Protein AF-A0A955IZ60-F1 (afdb_monomer_lite)

Sequence (59 aa):
MGYGIIGLVILVLDIIAIVSVLGGTGSAGHKLLWTLLILLLPVIGMILYFLIGRTTADA

Secondary structure (DSSP, 8-state):
--HHHHHHHHHHHHHHHHHHHHHS---HHHHHHHHHHHHHSHHHHHHHIIIII--TT--

Structure (mmCIF, N/CA/C/O backbone):
data_AF-A0A955IZ60-F1
#
_entry.id   AF-A0A955IZ60-F1
#
loop_
_atom_site.group_PDB
_atom_site.id
_atom_site.type_symbol
_atom_site.label_atom_id
_atom_site.label_alt_id
_atom_site.label_comp_id
_atom_site.label_asym_id
_atom_site.label_entity_id
_atom_site.label_seq_id
_atom_site.pdbx_PDB_ins_code
_atom_site.Cartn_x
_atom_site.Cartn_y
_atom_site.Cartn_z
_atom_site.occupancy
_atom_site.B_iso_or_equiv
_atom_site.auth_seq_id
_atom_site.auth_comp_id
_atom_site.auth_asym_id
_atom_site.auth_atom_id
_atom_site.pdbx_PDB_model_num
ATOM 1 N N . MET A 1 1 ? 20.935 -5.774 -20.157 1.00 62.81 1 MET A N 1
ATOM 2 C CA . MET A 1 1 ? 19.547 -5.675 -20.667 1.00 62.81 1 MET A CA 1
ATOM 3 C C . MET A 1 1 ? 18.500 -6.454 -19.842 1.00 62.81 1 MET A C 1
ATOM 5 O O . MET A 1 1 ? 17.354 -6.483 -20.257 1.00 62.81 1 MET A O 1
ATOM 9 N N . GLY A 1 2 ? 18.822 -7.059 -18.682 1.00 68.94 2 GLY A N 1
ATOM 10 C CA . GLY A 1 2 ? 17.862 -7.883 -17.908 1.00 68.94 2 GLY A CA 1
ATOM 11 C C . GLY A 1 2 ? 17.109 -7.179 -16.765 1.00 68.94 2 GLY A C 1
ATOM 12 O O . GLY A 1 2 ? 16.127 -7.710 -16.257 1.00 68.94 2 GLY A O 1
ATOM 13 N N . TYR A 1 3 ? 17.532 -5.978 -16.362 1.00 75.38 3 TYR A N 1
ATOM 14 C CA . TYR A 1 3 ? 16.985 -5.299 -15.176 1.00 75.38 3 TYR A CA 1
ATOM 15 C C . TYR A 1 3 ? 15.533 -4.824 -15.333 1.00 75.38 3 TYR A C 1
ATOM 17 O O . TYR A 1 3 ? 14.822 -4.714 -14.339 1.00 75.38 3 TYR A O 1
ATOM 25 N N . GLY A 1 4 ? 15.066 -4.593 -16.566 1.00 87.56 4 GLY A N 1
ATOM 26 C CA . GLY A 1 4 ? 13.689 -4.154 -16.819 1.00 87.56 4 GLY A CA 1
ATOM 27 C C . GLY A 1 4 ? 12.643 -5.204 -16.438 1.00 87.56 4 GLY A C 1
ATOM 28 O O . GLY A 1 4 ? 11.602 -4.856 -15.892 1.00 87.56 4 GLY A O 1
ATOM 29 N N . ILE A 1 5 ? 12.943 -6.490 -16.649 1.00 93.12 5 ILE A N 1
ATOM 30 C CA . ILE A 1 5 ? 12.028 -7.583 -16.285 1.00 93.12 5 ILE A CA 1
ATOM 31 C C . ILE A 1 5 ? 11.937 -7.708 -14.763 1.00 93.12 5 ILE A C 1
ATOM 33 O O . ILE A 1 5 ? 10.843 -7.829 -14.225 1.00 93.12 5 ILE A O 1
ATOM 37 N N . ILE A 1 6 ? 13.071 -7.611 -14.062 1.00 92.56 6 ILE A N 1
ATOM 38 C CA . ILE A 1 6 ? 13.105 -7.661 -12.593 1.00 92.56 6 ILE A CA 1
ATOM 39 C C . ILE A 1 6 ? 12.309 -6.492 -11.998 1.00 92.56 6 ILE A C 1
ATOM 41 O O . ILE A 1 6 ? 11.484 -6.704 -11.114 1.00 92.56 6 ILE A O 1
ATOM 45 N N . GLY A 1 7 ? 12.500 -5.274 -12.518 1.00 93.06 7 GLY A N 1
ATOM 46 C CA . GLY A 1 7 ? 11.730 -4.105 -12.087 1.00 93.06 7 GLY A CA 1
ATOM 47 C C . GLY A 1 7 ? 10.225 -4.255 -12.330 1.00 93.06 7 GLY A C 1
A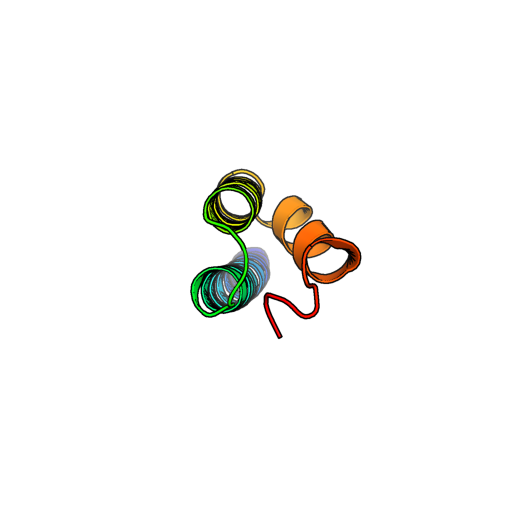TOM 48 O O . GLY A 1 7 ? 9.428 -3.874 -11.481 1.00 93.06 7 GLY A O 1
ATOM 49 N N . LEU A 1 8 ? 9.831 -4.870 -13.448 1.00 94.94 8 LEU A N 1
ATOM 50 C CA . LEU A 1 8 ? 8.426 -5.125 -13.764 1.00 94.94 8 LEU A CA 1
ATOM 51 C C . LEU A 1 8 ? 7.803 -6.182 -12.842 1.00 94.94 8 LEU A C 1
ATOM 53 O O . LEU A 1 8 ? 6.664 -6.017 -12.420 1.00 94.94 8 LEU A O 1
ATOM 57 N N . VAL A 1 9 ? 8.551 -7.226 -12.475 1.00 95.50 9 VAL A N 1
ATOM 58 C CA . VAL A 1 9 ? 8.101 -8.210 -11.475 1.00 95.50 9 VAL A CA 1
ATOM 59 C C . VAL A 1 9 ? 7.888 -7.541 -10.118 1.00 95.50 9 VAL A C 1
ATOM 61 O O . VAL A 1 9 ? 6.845 -7.752 -9.506 1.00 95.50 9 VAL A O 1
ATOM 64 N N . ILE A 1 10 ? 8.834 -6.707 -9.673 1.00 95.44 10 ILE A N 1
ATOM 65 C CA . ILE A 1 10 ? 8.706 -5.946 -8.420 1.00 95.44 10 ILE A CA 1
ATOM 66 C C . ILE A 1 10 ? 7.453 -5.066 -8.464 1.00 95.44 10 ILE A C 1
ATOM 68 O O . ILE A 1 10 ? 6.626 -5.153 -7.566 1.00 95.44 10 ILE A O 1
ATOM 72 N N . LEU A 1 11 ? 7.250 -4.317 -9.549 1.00 95.69 11 LEU A N 1
ATOM 73 C CA . LEU A 1 11 ? 6.080 -3.453 -9.707 1.00 95.69 11 LEU A CA 1
ATOM 74 C C . LEU A 1 11 ? 4.754 -4.232 -9.656 1.00 95.69 11 LEU A C 1
ATOM 76 O O . LEU A 1 11 ? 3.797 -3.787 -9.029 1.00 95.69 11 LEU A O 1
ATOM 80 N N . VAL A 1 12 ? 4.679 -5.397 -10.307 1.00 97.38 12 VAL A N 1
ATOM 81 C CA . VAL A 1 12 ? 3.478 -6.249 -10.258 1.00 97.38 12 VAL A CA 1
ATOM 82 C C . VAL A 1 12 ? 3.215 -6.733 -8.830 1.00 97.38 12 VAL A C 1
ATOM 84 O O . VAL A 1 12 ? 2.071 -6.703 -8.377 1.00 97.38 12 VAL A O 1
ATOM 87 N N . LEU A 1 13 ? 4.258 -7.146 -8.106 1.00 97.00 13 LEU A N 1
ATOM 88 C CA . LEU A 1 13 ? 4.137 -7.580 -6.714 1.00 97.00 13 LEU A CA 1
ATOM 89 C C . LEU A 1 13 ? 3.729 -6.433 -5.779 1.00 97.00 13 LEU A C 1
ATOM 91 O O . LEU A 1 13 ? 2.904 -6.656 -4.893 1.00 97.00 13 LEU A O 1
ATOM 95 N N . ASP A 1 14 ? 4.222 -5.217 -6.009 1.00 97.06 14 ASP A N 1
ATOM 96 C CA . ASP A 1 14 ? 3.821 -4.026 -5.252 1.00 97.06 14 ASP A CA 1
ATOM 97 C C . ASP A 1 14 ? 2.332 -3.727 -5.433 1.00 97.06 14 ASP A C 1
ATOM 99 O O . ASP A 1 14 ? 1.624 -3.474 -4.458 1.00 97.06 14 ASP A O 1
ATOM 103 N N . ILE A 1 15 ? 1.822 -3.814 -6.666 1.00 97.50 15 ILE A N 1
ATOM 104 C CA . ILE A 1 15 ? 0.393 -3.620 -6.949 1.00 97.50 15 ILE A CA 1
ATOM 105 C C . ILE A 1 15 ? -0.441 -4.669 -6.211 1.00 97.50 15 ILE A C 1
ATOM 107 O O . ILE A 1 15 ? -1.437 -4.323 -5.576 1.00 97.50 15 ILE A O 1
ATOM 111 N N . ILE A 1 16 ? -0.032 -5.941 -6.255 1.00 96.25 16 ILE A N 1
ATOM 112 C CA . ILE A 1 16 ? -0.718 -7.024 -5.537 1.00 96.25 16 ILE A CA 1
ATOM 113 C C . ILE A 1 16 ? -0.737 -6.742 -4.031 1.00 96.25 16 ILE A C 1
ATOM 115 O O . ILE A 1 16 ? -1.784 -6.868 -3.395 1.00 96.25 16 ILE A O 1
ATOM 119 N N . ALA A 1 17 ? 0.400 -6.331 -3.466 1.00 96.12 17 ALA A N 1
ATOM 120 C CA . ALA A 1 17 ? 0.518 -6.007 -2.052 1.00 96.12 17 ALA A CA 1
ATOM 121 C C . ALA A 1 17 ? -0.409 -4.843 -1.658 1.00 96.12 17 ALA A C 1
ATOM 123 O O . ALA A 1 17 ? -1.197 -4.971 -0.722 1.00 96.12 17 ALA A O 1
ATOM 124 N N . ILE A 1 18 ? -0.395 -3.741 -2.414 1.00 96.19 18 ILE A N 1
ATOM 125 C CA . ILE A 1 18 ? -1.239 -2.567 -2.151 1.00 96.19 18 ILE A CA 1
ATOM 126 C C . ILE A 1 18 ? -2.728 -2.910 -2.282 1.00 96.19 18 ILE A C 1
ATOM 128 O O . ILE A 1 18 ? -3.523 -2.508 -1.434 1.00 96.19 18 ILE A O 1
ATOM 132 N N . VAL A 1 19 ? -3.126 -3.678 -3.300 1.00 96.75 19 VAL A N 1
ATOM 133 C CA . VAL A 1 19 ? -4.524 -4.112 -3.459 1.00 96.75 19 VAL A CA 1
ATOM 134 C C . VAL A 1 19 ? -4.969 -4.967 -2.271 1.00 96.75 19 VAL A C 1
ATOM 136 O O . VAL A 1 19 ? -6.070 -4.758 -1.767 1.00 96.75 19 VAL A O 1
ATOM 139 N N . SER A 1 20 ? -4.115 -5.867 -1.775 1.00 95.31 20 SER A N 1
ATOM 140 C CA . SER A 1 20 ? -4.401 -6.680 -0.584 1.00 95.31 20 SER A CA 1
ATOM 141 C C . SER A 1 20 ? -4.590 -5.807 0.666 1.00 95.31 20 SER A C 1
ATOM 143 O O . SER A 1 20 ? -5.581 -5.960 1.378 1.00 95.31 20 SER A O 1
ATOM 145 N N . VAL A 1 21 ? -3.712 -4.821 0.891 1.00 96.19 21 VAL A N 1
ATOM 146 C CA . VAL A 1 21 ? -3.824 -3.853 2.002 1.00 96.19 21 VAL A CA 1
ATOM 147 C C . VAL A 1 21 ? -5.123 -3.047 1.915 1.00 96.19 21 VAL A C 1
ATOM 149 O O . VAL A 1 21 ? -5.857 -2.889 2.896 1.00 96.19 21 VAL A O 1
ATOM 152 N N . LEU A 1 22 ? -5.429 -2.499 0.738 1.00 95.25 22 LEU A N 1
ATOM 153 C CA . LEU A 1 22 ? -6.589 -1.632 0.546 1.00 95.25 22 LEU A CA 1
ATOM 154 C C . LEU A 1 22 ? -7.910 -2.411 0.553 1.00 95.25 22 LEU A C 1
ATOM 156 O O . LEU A 1 22 ? -8.898 -1.873 1.052 1.00 95.25 22 LEU A O 1
ATOM 160 N N . GLY A 1 23 ? -7.916 -3.664 0.094 1.00 93.56 23 GLY A N 1
ATOM 161 C CA . GLY A 1 23 ? -9.076 -4.559 0.116 1.00 93.56 23 GLY A CA 1
ATOM 162 C C . GLY A 1 23 ? -9.393 -5.168 1.486 1.00 93.56 23 GLY A C 1
ATOM 163 O O . GLY A 1 23 ? -10.532 -5.561 1.718 1.00 93.56 23 GLY A O 1
ATOM 164 N N . GLY A 1 24 ? -8.423 -5.201 2.404 1.00 92.12 24 GLY A N 1
ATOM 165 C CA . GLY A 1 24 ? -8.596 -5.757 3.748 1.00 92.12 24 GLY A CA 1
ATOM 166 C C . GLY A 1 24 ? -9.557 -4.983 4.663 1.00 92.12 24 GLY A C 1
ATOM 167 O O . GLY A 1 24 ? -9.898 -3.826 4.415 1.00 92.12 24 GLY A O 1
ATOM 168 N N . THR A 1 25 ? -9.934 -5.571 5.796 1.00 92.44 25 THR A N 1
ATOM 169 C CA . THR A 1 25 ? -10.707 -4.925 6.874 1.00 92.44 25 THR A CA 1
ATOM 170 C C . THR A 1 25 ? -9.823 -4.269 7.946 1.00 92.44 25 THR A C 1
ATOM 172 O O . THR A 1 25 ? -10.313 -3.902 9.014 1.00 92.44 25 THR A O 1
ATOM 175 N N . GLY A 1 26 ? -8.514 -4.139 7.699 1.00 91.31 26 GLY A N 1
ATOM 176 C CA . GLY A 1 26 ? -7.572 -3.462 8.595 1.00 91.31 26 GLY A CA 1
ATOM 177 C C . GLY A 1 26 ? -7.908 -1.983 8.837 1.00 91.31 26 GLY A C 1
ATOM 178 O O . GLY A 1 26 ? -8.578 -1.329 8.035 1.00 91.31 26 GLY A O 1
ATOM 179 N N . SER A 1 27 ? -7.421 -1.434 9.954 1.00 94.75 27 SER A N 1
ATOM 180 C CA . SER A 1 27 ? -7.640 -0.026 10.311 1.00 94.75 27 SER A CA 1
ATOM 181 C C . SER A 1 27 ? -7.025 0.936 9.283 1.00 94.75 27 SER A C 1
ATOM 183 O O . SER A 1 27 ? -6.092 0.589 8.555 1.00 94.75 27 SER A O 1
ATOM 185 N N . ALA A 1 28 ? -7.493 2.189 9.254 1.00 94.62 28 ALA A N 1
ATOM 186 C CA . ALA A 1 28 ? -6.939 3.213 8.362 1.00 94.62 28 ALA A CA 1
ATOM 187 C C . ALA A 1 28 ? -5.423 3.420 8.561 1.00 94.62 28 ALA A C 1
ATOM 189 O O . ALA A 1 28 ? -4.695 3.608 7.589 1.00 94.62 28 ALA A O 1
ATOM 190 N N . GLY A 1 29 ? -4.935 3.326 9.805 1.00 96.06 29 GLY A N 1
ATOM 191 C CA . GLY A 1 29 ? -3.507 3.425 10.120 1.00 96.06 29 GLY A CA 1
ATOM 192 C C . GLY A 1 29 ? -2.684 2.270 9.545 1.00 96.06 29 GLY A C 1
ATOM 193 O O . GLY A 1 29 ? -1.616 2.510 8.989 1.00 96.06 29 GLY A O 1
ATOM 194 N N . HIS A 1 30 ? -3.203 1.037 9.604 1.00 94.38 30 HIS A N 1
ATOM 195 C CA . HIS A 1 30 ? -2.567 -0.136 8.985 1.00 94.38 30 HIS A CA 1
ATOM 196 C C . HIS A 1 30 ? -2.464 0.033 7.469 1.00 94.38 30 HIS A C 1
ATOM 198 O O . HIS A 1 30 ? -1.387 -0.128 6.896 1.00 94.38 30 HIS A O 1
ATOM 204 N N . LYS A 1 31 ? -3.565 0.455 6.833 1.00 95.38 31 LYS A N 1
ATOM 205 C CA . LYS A 1 31 ? -3.605 0.695 5.386 1.00 95.38 31 LYS A CA 1
ATOM 206 C C . LYS A 1 31 ? -2.596 1.750 4.950 1.00 95.38 31 LYS A C 1
ATOM 208 O O . LYS A 1 31 ? -1.845 1.527 4.002 1.00 95.38 31 LYS A O 1
ATOM 213 N N . LEU A 1 32 ? -2.564 2.882 5.652 1.00 96.81 32 LEU A N 1
ATOM 214 C CA . LEU A 1 32 ? -1.640 3.975 5.361 1.00 96.81 32 LEU A CA 1
ATOM 215 C C . LEU A 1 32 ? -0.182 3.552 5.547 1.00 96.81 32 LEU A C 1
ATOM 217 O O . LEU A 1 32 ? 0.625 3.797 4.655 1.00 96.81 32 LEU A O 1
ATOM 221 N N . LEU A 1 33 ? 0.145 2.892 6.661 1.00 96.62 33 LEU A N 1
ATOM 222 C CA . LEU A 1 33 ? 1.511 2.471 6.967 1.00 96.62 33 LEU A CA 1
ATOM 223 C C . LEU A 1 33 ? 2.061 1.534 5.890 1.00 96.62 33 LEU A C 1
ATOM 225 O O . LEU A 1 33 ? 3.130 1.802 5.345 1.00 96.62 33 LEU A O 1
ATOM 229 N N . TRP A 1 34 ? 1.328 0.471 5.549 1.00 96.56 34 TRP A N 1
ATOM 230 C CA . TRP A 1 34 ? 1.811 -0.510 4.576 1.00 96.56 34 TRP A CA 1
ATOM 231 C C . TRP A 1 34 ? 1.833 0.036 3.154 1.00 96.56 34 TRP A C 1
ATOM 233 O O . TRP A 1 34 ? 2.810 -0.188 2.443 1.00 96.56 34 TRP A O 1
ATOM 243 N N . THR A 1 35 ? 0.827 0.822 2.760 1.00 96.88 35 THR A N 1
ATOM 244 C CA . THR A 1 35 ? 0.817 1.450 1.431 1.00 96.88 35 THR A CA 1
ATOM 245 C C . THR A 1 35 ? 2.000 2.404 1.262 1.00 96.88 35 THR A C 1
ATOM 247 O O . THR A 1 35 ? 2.692 2.330 0.248 1.00 96.88 35 THR A O 1
ATOM 250 N N . LEU A 1 36 ? 2.287 3.264 2.253 1.00 97.56 36 LEU A N 1
ATOM 251 C CA . LEU A 1 36 ? 3.458 4.147 2.195 1.00 97.56 36 LEU A CA 1
ATOM 252 C C . LEU A 1 36 ? 4.767 3.358 2.181 1.00 97.56 36 LEU A C 1
ATOM 254 O O . LEU A 1 36 ? 5.671 3.708 1.427 1.00 97.56 36 LEU A O 1
ATOM 258 N N . LEU A 1 37 ? 4.883 2.316 3.007 1.00 97.50 37 LEU A N 1
ATOM 259 C CA . LEU A 1 37 ? 6.111 1.534 3.099 1.00 97.50 37 LEU A CA 1
ATOM 260 C C . LEU A 1 37 ? 6.439 0.839 1.770 1.00 97.50 37 LEU A C 1
ATOM 262 O O . LEU A 1 37 ? 7.581 0.913 1.328 1.00 97.50 37 LEU A O 1
ATOM 266 N N . ILE A 1 38 ? 5.448 0.214 1.124 1.00 97.25 38 ILE A N 1
ATOM 267 C CA . ILE A 1 38 ? 5.609 -0.437 -0.187 1.00 97.25 38 ILE A CA 1
ATOM 268 C C . ILE A 1 38 ? 5.952 0.605 -1.259 1.00 97.25 38 ILE A C 1
ATOM 270 O O . ILE A 1 38 ? 6.885 0.411 -2.027 1.00 97.25 38 ILE A O 1
ATOM 274 N N . LEU A 1 39 ? 5.256 1.747 -1.287 1.00 95.81 39 LEU A N 1
ATOM 275 C CA . LEU A 1 39 ? 5.468 2.769 -2.318 1.00 95.81 39 LEU A CA 1
ATOM 276 C C . LEU A 1 39 ? 6.842 3.457 -2.210 1.00 95.81 39 LEU A C 1
ATOM 278 O O . LEU A 1 39 ? 7.472 3.748 -3.225 1.00 95.81 39 LEU A O 1
ATOM 282 N N . LEU A 1 40 ? 7.301 3.742 -0.985 1.00 96.81 40 LEU A N 1
ATOM 283 C CA . LEU A 1 40 ? 8.581 4.414 -0.739 1.00 96.81 40 LEU A CA 1
ATOM 284 C C . LEU A 1 40 ? 9.772 3.451 -0.803 1.00 96.81 40 LEU A C 1
ATOM 286 O O 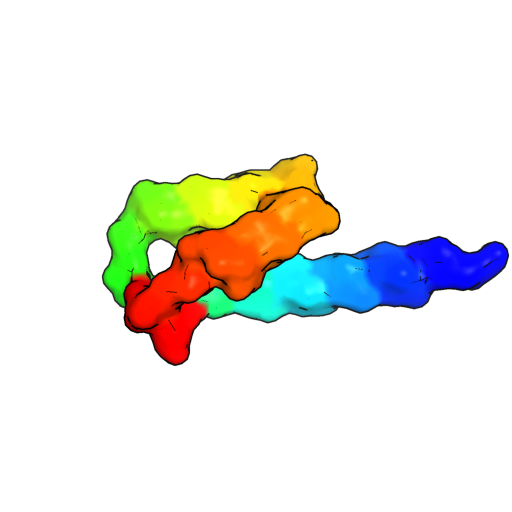. LEU A 1 40 ? 10.866 3.851 -1.199 1.00 96.81 40 LEU A O 1
ATOM 290 N N . LEU A 1 41 ? 9.574 2.195 -0.398 1.00 97.12 41 LEU A N 1
ATOM 291 C CA . LEU A 1 41 ? 10.588 1.149 -0.423 1.00 97.12 41 LEU A CA 1
ATOM 292 C C . LEU A 1 41 ? 10.041 -0.064 -1.196 1.00 97.12 41 LEU A C 1
ATOM 294 O O . LEU A 1 41 ? 9.659 -1.041 -0.562 1.00 97.12 41 LEU A O 1
ATOM 298 N N . PRO A 1 42 ? 10.058 -0.057 -2.540 1.00 93.38 42 PRO A N 1
ATOM 299 C CA . PRO A 1 42 ? 9.418 -1.098 -3.349 1.00 93.38 42 PRO A CA 1
ATOM 300 C C . PRO A 1 42 ? 9.895 -2.503 -2.976 1.00 93.38 42 PRO A C 1
ATOM 302 O O . PRO A 1 42 ? 9.123 -3.368 -2.595 1.00 93.38 42 PRO A O 1
ATOM 305 N N . VAL A 1 43 ? 11.209 -2.726 -2.943 1.00 95.75 43 VAL A N 1
ATOM 306 C CA . VAL A 1 43 ? 11.745 -4.063 -2.649 1.00 95.75 43 VAL A CA 1
ATOM 307 C C . VAL A 1 43 ? 11.556 -4.444 -1.178 1.00 95.75 43 VAL A C 1
ATOM 309 O O . VAL A 1 43 ? 11.049 -5.517 -0.864 1.00 95.75 43 VAL A O 1
ATOM 312 N N . ILE A 1 44 ? 11.975 -3.576 -0.255 1.00 96.56 44 ILE A N 1
ATOM 313 C CA . ILE A 1 44 ? 12.001 -3.903 1.17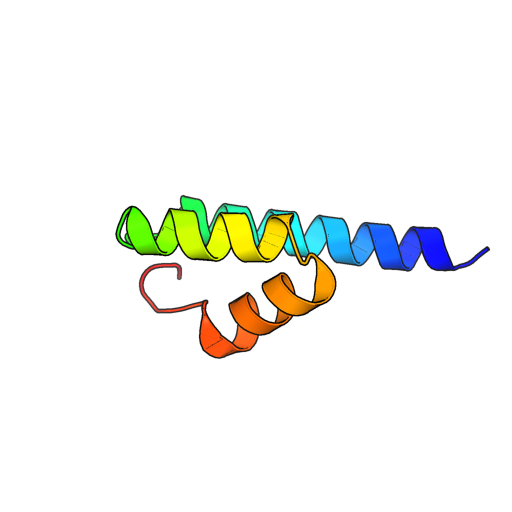8 1.00 96.56 44 ILE A CA 1
ATOM 314 C C . ILE A 1 44 ? 10.591 -3.866 1.772 1.00 96.56 44 ILE A C 1
ATOM 316 O O . ILE A 1 44 ? 10.217 -4.769 2.513 1.00 96.56 44 ILE A O 1
ATOM 320 N N . GLY A 1 45 ? 9.801 -2.849 1.440 1.00 96.25 45 GLY A N 1
ATOM 321 C CA . GLY A 1 45 ? 8.427 -2.683 1.900 1.00 96.25 45 GLY A CA 1
ATOM 322 C C . GLY A 1 45 ? 7.520 -3.813 1.431 1.00 96.25 45 GLY A C 1
ATOM 323 O O . GLY A 1 45 ? 6.770 -4.350 2.242 1.00 96.25 45 GLY A O 1
ATOM 324 N N . MET A 1 46 ? 7.657 -4.253 0.177 1.00 96.44 46 MET A N 1
ATOM 325 C CA . MET A 1 46 ? 6.960 -5.435 -0.336 1.00 96.44 46 MET A CA 1
ATOM 326 C C . MET A 1 46 ? 7.344 -6.713 0.414 1.00 96.44 46 MET A C 1
ATOM 328 O O . MET A 1 46 ? 6.466 -7.458 0.848 1.00 96.44 46 MET A O 1
ATOM 332 N N . ILE A 1 47 ? 8.642 -6.965 0.615 1.00 96.44 47 ILE A N 1
ATOM 333 C CA . ILE A 1 47 ? 9.111 -8.147 1.355 1.00 96.44 47 ILE A CA 1
ATOM 334 C C . ILE A 1 47 ? 8.578 -8.129 2.793 1.00 96.44 47 ILE A C 1
ATOM 336 O O . ILE A 1 47 ? 8.036 -9.128 3.264 1.00 96.44 47 ILE A O 1
ATOM 340 N N . LEU A 1 48 ? 8.688 -6.993 3.486 1.00 96.25 48 LEU A N 1
ATOM 341 C CA . LEU A 1 48 ? 8.173 -6.842 4.847 1.00 96.25 48 LEU A CA 1
ATOM 342 C C . LEU A 1 48 ? 6.658 -7.029 4.902 1.00 96.25 48 LEU A C 1
ATOM 344 O O . LEU A 1 48 ? 6.159 -7.642 5.846 1.00 96.25 48 LEU A O 1
ATOM 348 N N . TYR A 1 49 ? 5.932 -6.551 3.892 1.00 95.38 49 TYR A N 1
ATOM 349 C CA . TYR A 1 49 ? 4.497 -6.759 3.808 1.00 95.38 49 TYR A CA 1
ATOM 350 C C . TYR A 1 49 ? 4.166 -8.248 3.709 1.00 95.38 49 TYR A C 1
ATOM 352 O O . TYR A 1 49 ? 3.422 -8.756 4.537 1.00 95.38 49 TYR A O 1
ATOM 360 N N . PHE A 1 50 ? 4.761 -8.990 2.775 1.00 92.69 50 PHE A N 1
ATOM 361 C CA . PHE A 1 50 ? 4.434 -10.411 2.621 1.00 92.69 50 PHE A CA 1
ATOM 362 C C . PHE A 1 50 ? 4.879 -11.290 3.797 1.00 92.69 50 PHE A C 1
ATOM 364 O O . PHE A 1 50 ? 4.254 -12.321 4.034 1.00 92.69 50 PHE A O 1
ATOM 371 N N . LEU A 1 51 ? 5.929 -10.904 4.527 1.00 93.44 51 LEU A N 1
ATOM 372 C CA . LEU A 1 51 ? 6.442 -11.684 5.658 1.00 93.44 51 LEU A CA 1
ATOM 373 C C . LEU A 1 51 ? 5.787 -11.339 7.000 1.00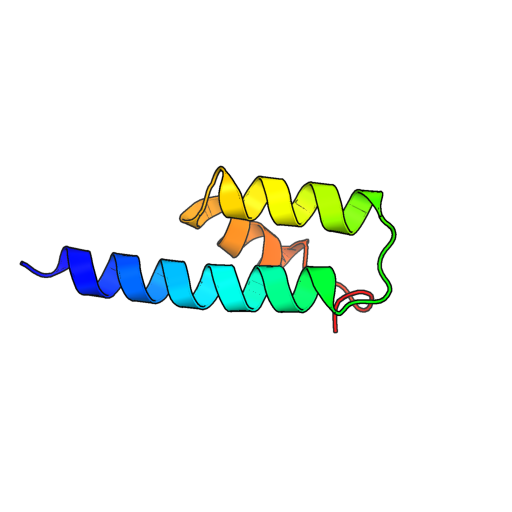 93.44 51 LEU A C 1
ATOM 375 O O . LEU A 1 51 ? 5.610 -12.226 7.831 1.00 93.44 51 LEU A O 1
ATOM 379 N N . ILE A 1 52 ? 5.489 -10.061 7.239 1.00 93.00 52 ILE A N 1
ATOM 380 C CA . ILE A 1 52 ? 5.074 -9.549 8.556 1.00 93.00 52 ILE A CA 1
ATOM 381 C C . ILE A 1 52 ? 3.761 -8.771 8.457 1.00 93.00 52 ILE A C 1
ATOM 383 O O . ILE A 1 52 ? 2.906 -8.885 9.331 1.00 93.00 52 ILE A O 1
ATOM 387 N N . GLY A 1 53 ? 3.601 -7.958 7.412 1.00 87.62 53 GLY A N 1
ATOM 388 C CA . GLY A 1 53 ? 2.460 -7.051 7.280 1.00 87.62 53 GLY A CA 1
ATOM 389 C C . GLY A 1 53 ? 1.146 -7.705 6.887 1.00 87.62 53 GLY A C 1
ATOM 390 O O . GLY A 1 53 ? 0.091 -7.250 7.324 1.00 87.62 53 GLY A O 1
ATOM 391 N N . ARG A 1 54 ? 1.201 -8.778 6.098 1.00 91.38 54 ARG A N 1
ATOM 392 C CA . ARG A 1 54 ?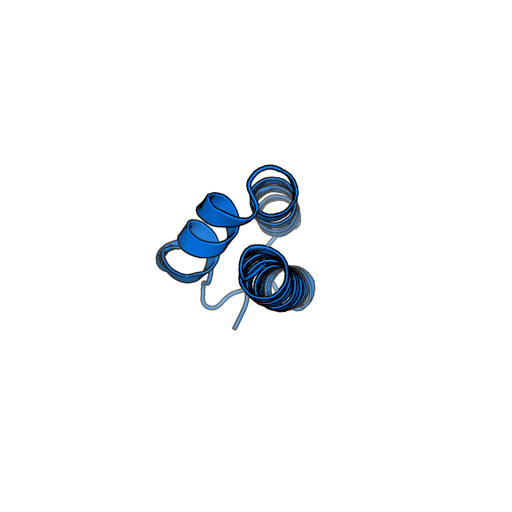 0.037 -9.508 5.618 1.00 91.38 54 ARG A CA 1
ATOM 393 C C . ARG A 1 54 ? -0.549 -10.318 6.765 1.00 91.38 54 ARG A C 1
ATOM 395 O O . ARG A 1 54 ? -0.078 -11.402 7.0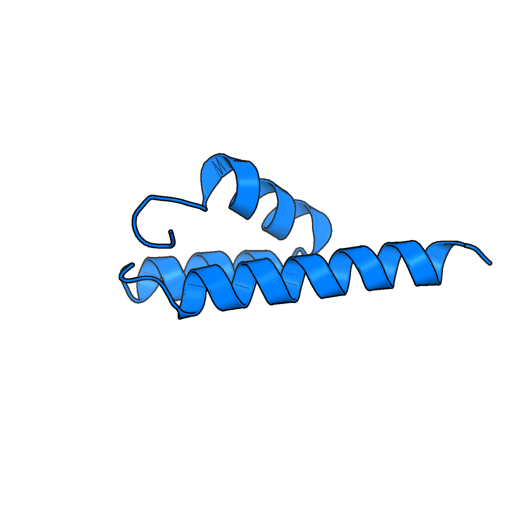99 1.00 91.38 54 ARG A O 1
ATOM 402 N N . THR A 1 55 ? -1.593 -9.767 7.363 1.00 88.81 55 THR A N 1
ATOM 403 C CA . THR A 1 55 ? -2.326 -10.385 8.473 1.00 88.81 55 THR A CA 1
ATOM 404 C C . THR A 1 55 ? -3.697 -10.875 8.010 1.00 88.81 55 THR A C 1
ATOM 406 O O . THR A 1 55 ? -4.100 -10.638 6.874 1.00 88.81 55 THR A O 1
ATOM 409 N N . THR A 1 56 ? -4.460 -11.517 8.898 1.00 82.88 56 THR A N 1
ATOM 410 C CA . THR A 1 56 ? -5.865 -11.895 8.645 1.00 82.88 56 THR A CA 1
ATOM 411 C C . THR A 1 56 ? -6.766 -10.708 8.316 1.00 82.88 56 THR A C 1
ATOM 413 O O . THR A 1 56 ? -7.849 -10.905 7.786 1.00 82.88 56 THR A O 1
ATOM 416 N N . ALA A 1 57 ? -6.344 -9.483 8.638 1.00 77.62 57 ALA A N 1
ATOM 417 C CA . ALA A 1 57 ? -7.077 -8.281 8.272 1.00 77.62 57 ALA A CA 1
ATOM 418 C C . ALA A 1 57 ? -6.927 -7.915 6.784 1.00 77.62 57 ALA A C 1
ATOM 420 O O . ALA A 1 57 ? -7.739 -7.140 6.295 1.00 77.62 57 ALA A O 1
ATOM 421 N N . ASP A 1 58 ? -5.926 -8.458 6.081 1.00 83.06 58 ASP A N 1
ATOM 422 C CA . ASP A 1 58 ? -5.669 -8.222 4.651 1.00 83.06 58 ASP A CA 1
ATOM 423 C C . ASP A 1 58 ? -5.861 -9.485 3.787 1.00 83.06 58 ASP A C 1
ATOM 425 O O . ASP A 1 58 ? -5.549 -9.462 2.591 1.00 83.06 58 ASP A O 1
ATOM 429 N N . ALA A 1 59 ? -6.281 -10.594 4.410 1.00 72.75 59 ALA A N 1
ATOM 430 C CA . ALA A 1 59 ? -6.523 -11.896 3.787 1.00 72.75 59 ALA A CA 1
ATOM 431 C C . ALA A 1 59 ? -7.959 -11.998 3.262 1.00 72.75 59 ALA A C 1
ATOM 433 O O . ALA A 1 59 ? -8.112 -12.568 2.158 1.00 72.75 59 ALA A O 1
#

pLDDT: mean 92.53, std 7.28, range [62.81, 97.56]

Radius of gyration: 11.67 Å; chains: 1; bounding box: 30×16×31 Å

Foldseek 3Di:
DPVVVVVVVLVVLLVVLLCLLVVFQDDPVLSVVLNCQCVVPSPPSSVCCVPPSDDPRSD